Protein AF-A0A7J2X235-F1 (afdb_monomer_lite)

Sequence (112 aa):
MEYHIDREIRERRVSIWEIDEFDKWVNDATIKDIRDIVKKYNVFGLRIWEYKIINRDELPKYAHPFGVDLIFLEKNKDEVLKIIEMHKRGEIDDMTYLSKLYTISFYSCTWV

Radius of gyration: 14.37 Å; chains: 1; bounding box: 36×23×36 Å

pLDDT: mean 8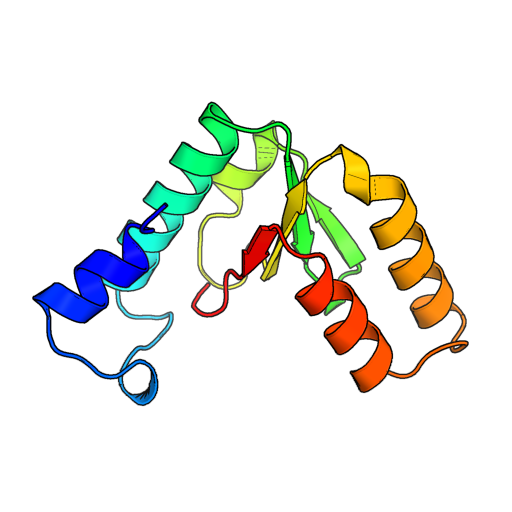8.63, std 9.94, range [52.66, 98.19]

Structure (mmCIF, N/CA/C/O backbone):
data_AF-A0A7J2X235-F1
#
_entry.id   AF-A0A7J2X235-F1
#
loop_
_atom_site.group_PDB
_atom_site.id
_atom_site.type_symbol
_atom_site.label_atom_id
_atom_site.label_alt_id
_atom_site.label_comp_id
_atom_site.label_asym_id
_atom_site.label_entity_id
_atom_site.label_seq_id
_atom_site.pdbx_PDB_ins_code
_atom_site.Cartn_x
_atom_site.Cartn_y
_atom_site.Cartn_z
_atom_site.occupancy
_atom_site.B_iso_or_equiv
_atom_site.auth_seq_id
_atom_site.auth_comp_id
_atom_site.auth_asym_id
_atom_site.auth_atom_id
_atom_site.pdbx_PDB_model_num
ATOM 1 N N . MET A 1 1 ? 3.546 -12.658 -10.633 1.00 58.47 1 MET A N 1
ATOM 2 C CA . MET A 1 1 ? 3.759 -11.467 -11.481 1.00 58.47 1 MET A CA 1
ATOM 3 C C . MET A 1 1 ? 5.080 -10.893 -11.020 1.00 58.47 1 MET A C 1
ATOM 5 O O . MET A 1 1 ? 5.244 -10.790 -9.817 1.00 58.47 1 MET A O 1
ATOM 9 N N . GLU A 1 2 ? 6.032 -10.678 -11.921 1.00 76.75 2 GLU A N 1
ATOM 10 C CA . GLU A 1 2 ? 7.303 -10.031 -11.568 1.00 76.75 2 GLU A CA 1
ATOM 11 C C . GLU A 1 2 ? 7.103 -8.520 -11.680 1.00 76.75 2 GLU A C 1
ATOM 13 O O . GLU A 1 2 ? 6.595 -8.062 -12.710 1.00 76.75 2 GLU A O 1
ATOM 18 N N . TYR A 1 3 ? 7.435 -7.777 -10.624 1.00 83.56 3 TYR A N 1
ATOM 19 C CA . TYR A 1 3 ? 7.370 -6.321 -10.636 1.00 83.56 3 TYR A CA 1
ATOM 20 C C . TYR A 1 3 ? 8.588 -5.740 -11.368 1.00 83.56 3 TYR A C 1
ATOM 22 O O . TYR A 1 3 ? 9.636 -6.377 -11.508 1.00 83.56 3 TYR A O 1
ATOM 30 N N . HIS A 1 4 ? 8.456 -4.524 -11.889 1.00 83.56 4 HIS A N 1
ATOM 31 C CA . HIS A 1 4 ? 9.536 -3.805 -12.551 1.00 83.56 4 HIS A CA 1
ATOM 32 C C . HIS A 1 4 ? 10.736 -3.636 -11.622 1.00 83.56 4 HIS A C 1
ATOM 34 O O . HIS A 1 4 ? 11.864 -3.788 -12.092 1.00 83.56 4 HIS A O 1
ATOM 40 N N . ILE A 1 5 ? 10.503 -3.376 -10.330 1.00 81.75 5 ILE A N 1
ATOM 41 C CA . ILE A 1 5 ? 11.585 -3.270 -9.349 1.00 81.75 5 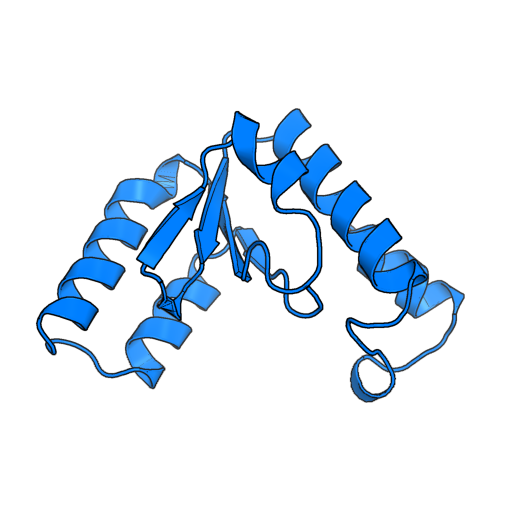ILE A CA 1
ATOM 42 C C . ILE A 1 5 ? 12.365 -4.586 -9.208 1.00 81.75 5 ILE A C 1
ATOM 44 O O . ILE A 1 5 ? 13.590 -4.569 -9.304 1.00 81.75 5 ILE A O 1
ATOM 48 N N . ASP A 1 6 ? 11.683 -5.734 -9.123 1.00 83.38 6 ASP A N 1
ATOM 49 C CA . ASP A 1 6 ? 12.326 -7.056 -9.036 1.00 83.38 6 ASP A CA 1
ATOM 50 C C . ASP A 1 6 ? 13.223 -7.322 -10.255 1.00 83.38 6 ASP A C 1
ATOM 52 O O . ASP A 1 6 ? 14.343 -7.835 -10.144 1.00 83.38 6 ASP A O 1
ATOM 56 N N . ARG A 1 7 ? 12.740 -6.928 -11.440 1.00 84.31 7 ARG A N 1
ATOM 57 C CA . ARG A 1 7 ? 13.486 -7.074 -12.689 1.00 84.31 7 ARG A CA 1
ATOM 58 C C . ARG A 1 7 ? 14.735 -6.195 -12.713 1.00 84.31 7 ARG A C 1
ATOM 60 O O . ARG A 1 7 ? 15.796 -6.692 -13.082 1.00 84.31 7 ARG A O 1
ATOM 67 N N . GLU A 1 8 ? 14.625 -4.926 -12.327 1.00 85.81 8 GLU A N 1
ATOM 68 C CA . GLU A 1 8 ? 15.765 -3.998 -12.308 1.00 85.81 8 GLU A CA 1
ATOM 69 C C . GLU A 1 8 ? 16.836 -4.442 -11.304 1.00 85.81 8 GLU A C 1
ATOM 71 O O . GLU A 1 8 ? 18.018 -4.433 -11.642 1.00 85.81 8 GLU A O 1
ATOM 76 N N . ILE A 1 9 ? 16.440 -4.912 -10.115 1.00 85.06 9 ILE A N 1
ATOM 77 C CA . ILE A 1 9 ? 17.357 -5.465 -9.104 1.00 85.06 9 ILE A CA 1
ATOM 78 C C . ILE A 1 9 ? 18.162 -6.625 -9.691 1.00 85.06 9 ILE A C 1
ATOM 80 O O . ILE A 1 9 ? 19.395 -6.652 -9.618 1.00 85.06 9 ILE A O 1
ATOM 84 N N . ARG A 1 10 ? 17.469 -7.567 -10.340 1.00 86.25 10 ARG A N 1
ATOM 85 C CA . ARG A 1 10 ? 18.100 -8.729 -10.974 1.00 86.25 10 ARG A CA 1
ATOM 86 C C . ARG A 1 10 ? 19.045 -8.331 -12.107 1.00 86.25 10 ARG A C 1
ATOM 88 O O . ARG A 1 10 ? 20.144 -8.874 -12.198 1.00 86.25 10 ARG A O 1
ATOM 95 N N . GLU A 1 11 ? 18.624 -7.422 -12.984 1.00 87.94 11 GLU A N 1
ATOM 96 C CA . GLU A 1 11 ? 19.418 -6.988 -14.141 1.00 87.94 11 GLU A CA 1
ATOM 97 C C . GLU A 1 11 ? 20.665 -6.203 -13.719 1.00 87.94 11 GLU A C 1
ATOM 99 O O . GLU A 1 11 ? 21.736 -6.389 -14.300 1.00 87.94 11 GLU A O 1
ATOM 104 N N . ARG A 1 12 ? 20.550 -5.388 -12.666 1.00 87.12 12 ARG A N 1
ATOM 105 C CA . ARG A 1 12 ? 21.652 -4.592 -12.107 1.00 87.12 12 ARG A CA 1
ATOM 106 C C . ARG A 1 12 ? 22.567 -5.387 -11.182 1.00 87.12 12 ARG A C 1
ATOM 108 O O . ARG A 1 12 ? 23.672 -4.931 -10.909 1.00 87.12 12 ARG A O 1
ATOM 115 N N . ARG A 1 13 ? 22.138 -6.578 -10.743 1.00 86.31 13 ARG A N 1
ATOM 116 C CA . ARG A 1 13 ? 22.862 -7.456 -9.805 1.00 86.31 13 ARG A CA 1
ATOM 117 C C . ARG A 1 13 ? 23.215 -6.757 -8.489 1.00 86.31 13 ARG A C 1
ATOM 119 O O . ARG A 1 13 ? 24.278 -7.01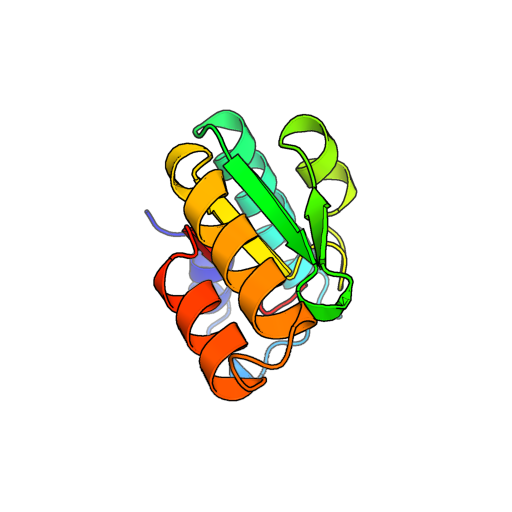0 -7.929 1.00 86.31 13 ARG A O 1
ATOM 126 N N . VAL A 1 14 ? 22.321 -5.893 -8.022 1.00 83.75 14 VAL A N 1
ATOM 127 C CA . VAL A 1 14 ? 22.435 -5.221 -6.723 1.00 83.75 14 VAL A CA 1
ATOM 128 C C . VAL A 1 14 ? 21.637 -5.989 -5.680 1.00 83.75 14 VAL A C 1
ATOM 130 O O . VAL A 1 14 ? 20.604 -6.588 -5.985 1.00 83.75 14 VAL A O 1
ATOM 133 N N . SER A 1 15 ? 22.122 -6.009 -4.448 1.00 78.19 15 SER A N 1
ATOM 134 C CA . SER A 1 15 ? 21.370 -6.519 -3.309 1.00 78.19 15 SER A CA 1
ATOM 135 C C . SER A 1 15 ? 20.322 -5.503 -2.876 1.00 78.19 15 SER A C 1
ATOM 137 O O . SER A 1 15 ? 20.578 -4.309 -2.943 1.00 78.19 15 SER A O 1
ATOM 139 N N . ILE A 1 16 ? 19.186 -5.954 -2.332 1.00 70.12 16 ILE A N 1
ATOM 140 C CA . ILE A 1 16 ? 18.186 -5.056 -1.725 1.00 70.12 16 ILE A CA 1
ATOM 141 C C . ILE A 1 16 ? 18.786 -4.139 -0.651 1.00 70.12 16 ILE A C 1
ATOM 143 O O . ILE A 1 16 ? 18.326 -3.028 -0.456 1.00 70.12 16 ILE A O 1
ATOM 147 N N . TRP A 1 17 ? 19.850 -4.582 0.017 1.00 72.88 17 TRP A N 1
ATOM 148 C CA . TRP A 1 17 ? 20.538 -3.812 1.056 1.00 72.88 17 TRP A CA 1
ATOM 149 C C . TRP A 1 17 ? 21.436 -2.695 0.505 1.00 72.88 17 TRP A C 1
ATOM 151 O O . TRP A 1 17 ? 21.966 -1.905 1.277 1.00 72.88 17 TRP A O 1
ATOM 161 N N . GLU A 1 18 ? 21.643 -2.663 -0.810 1.00 73.44 18 GLU A N 1
ATOM 162 C CA . GLU A 1 18 ? 22.474 -1.684 -1.521 1.00 73.44 18 GLU A CA 1
ATOM 163 C C . GLU A 1 18 ? 21.623 -0.668 -2.298 1.00 73.44 18 GLU A C 1
ATOM 165 O O . GLU A 1 18 ? 22.166 0.142 -3.045 1.00 73.44 18 GLU A O 1
ATOM 170 N N . ILE A 1 19 ? 20.298 -0.747 -2.156 1.00 76.38 19 ILE A N 1
ATOM 171 C CA . ILE A 1 19 ? 19.327 0.082 -2.863 1.00 76.38 19 ILE A CA 1
ATOM 172 C C . ILE A 1 19 ? 18.869 1.202 -1.941 1.00 76.38 19 ILE A C 1
ATOM 174 O O . ILE A 1 19 ? 18.548 0.958 -0.778 1.00 76.38 19 ILE A O 1
ATOM 178 N N . ASP A 1 20 ? 18.792 2.407 -2.491 1.00 72.38 20 ASP A N 1
ATOM 179 C CA . ASP A 1 20 ? 18.269 3.580 -1.803 1.00 72.38 20 ASP A CA 1
ATOM 180 C C . ASP A 1 20 ? 16.986 4.084 -2.493 1.00 72.38 20 ASP A C 1
ATOM 182 O O . ASP A 1 20 ? 16.869 4.057 -3.718 1.00 72.38 20 ASP A O 1
ATOM 186 N N . GLU A 1 21 ? 16.021 4.588 -1.727 1.00 65.81 21 GLU A N 1
ATOM 187 C CA . GLU A 1 21 ? 14.843 5.300 -2.243 1.00 65.81 21 GLU A CA 1
ATOM 188 C C . GLU A 1 21 ? 15.229 6.581 -3.011 1.00 65.81 21 GLU A C 1
ATOM 190 O O . GLU A 1 21 ? 14.462 7.085 -3.833 1.00 65.81 21 GLU A O 1
ATOM 195 N N . PHE A 1 22 ? 16.449 7.098 -2.818 1.00 72.06 22 PHE A N 1
ATOM 196 C CA . PHE A 1 22 ? 16.997 8.200 -3.615 1.00 72.06 22 PHE A CA 1
ATOM 197 C C . PHE A 1 22 ? 17.551 7.762 -4.978 1.00 72.06 22 PHE A C 1
ATOM 199 O O . PHE A 1 22 ? 17.801 8.611 -5.846 1.00 72.06 22 PHE A O 1
ATOM 206 N N . ASP A 1 23 ? 17.695 6.459 -5.230 1.00 77.12 23 ASP A N 1
ATOM 207 C CA . ASP A 1 23 ? 18.098 5.970 -6.539 1.00 77.12 23 ASP A CA 1
ATOM 208 C C . ASP A 1 23 ? 16.981 6.190 -7.561 1.00 77.12 23 ASP A C 1
ATOM 210 O O . ASP A 1 23 ? 15.892 5.614 -7.517 1.00 77.12 23 ASP A O 1
ATOM 214 N N . LYS A 1 24 ? 17.275 7.000 -8.579 1.00 80.88 24 LYS A N 1
ATOM 215 C CA . LYS A 1 24 ? 16.297 7.349 -9.619 1.00 80.88 24 LYS A CA 1
ATOM 216 C C . LYS A 1 24 ? 15.644 6.124 -10.274 1.00 80.88 24 LYS A C 1
ATOM 218 O O . LYS A 1 24 ? 14.457 6.154 -10.587 1.00 80.88 24 LYS A O 1
ATOM 223 N N . TRP A 1 25 ? 16.404 5.052 -10.492 1.00 83.38 25 TRP A N 1
ATOM 224 C CA . TRP A 1 25 ? 15.898 3.854 -11.164 1.00 83.38 25 TRP A CA 1
ATOM 225 C C . TRP A 1 25 ? 14.896 3.065 -10.308 1.00 83.38 25 TRP A C 1
ATOM 227 O O . TRP A 1 25 ? 13.977 2.466 -10.863 1.00 83.38 25 TRP A O 1
ATOM 237 N N . VAL A 1 26 ? 15.035 3.114 -8.982 1.00 79.38 26 VAL A N 1
ATOM 238 C CA . VAL A 1 26 ? 14.134 2.480 -8.007 1.00 79.38 26 VAL A CA 1
ATOM 239 C C . VAL A 1 26 ? 12.781 3.170 -8.025 1.00 79.38 26 VAL A C 1
ATOM 241 O O . VAL A 1 26 ? 11.741 2.523 -8.164 1.00 79.38 26 VAL A O 1
ATOM 244 N N . ASN A 1 27 ? 12.811 4.501 -8.002 1.00 77.81 27 ASN A N 1
ATOM 245 C CA . ASN A 1 27 ? 11.628 5.335 -8.155 1.00 77.81 27 ASN A CA 1
ATOM 246 C C . ASN A 1 27 ? 10.940 5.098 -9.499 1.00 77.81 27 ASN A C 1
ATOM 248 O O . ASN A 1 27 ? 9.739 4.837 -9.546 1.00 77.81 27 ASN A O 1
ATOM 252 N N . ASP A 1 28 ? 11.693 5.125 -10.602 1.00 84.19 28 ASP A N 1
ATOM 253 C CA . ASP A 1 28 ? 11.143 4.915 -11.944 1.00 84.19 28 ASP A CA 1
ATOM 254 C C . ASP A 1 28 ? 10.495 3.527 -12.093 1.00 84.19 28 ASP A C 1
ATOM 256 O O . ASP A 1 28 ? 9.455 3.394 -12.749 1.00 84.19 28 ASP A O 1
ATOM 260 N N . ALA A 1 29 ? 11.096 2.490 -11.505 1.00 85.06 29 ALA A N 1
ATOM 261 C CA . ALA A 1 29 ? 10.555 1.136 -11.500 1.00 85.06 29 ALA A CA 1
ATOM 262 C C . ALA A 1 29 ? 9.277 1.049 -10.659 1.00 85.06 29 ALA A C 1
ATOM 264 O O . ALA A 1 29 ? 8.241 0.615 -11.162 1.00 85.06 29 ALA A O 1
ATOM 265 N N . THR A 1 30 ? 9.310 1.576 -9.436 1.00 81.88 30 THR A N 1
ATOM 266 C CA . THR A 1 30 ? 8.161 1.542 -8.528 1.00 81.88 30 THR A CA 1
ATOM 267 C C . THR A 1 30 ? 6.982 2.359 -9.064 1.00 81.88 30 THR A C 1
ATOM 269 O O . THR A 1 30 ? 5.834 1.929 -8.985 1.00 81.88 30 THR A O 1
ATOM 272 N N . ILE A 1 31 ? 7.235 3.494 -9.725 1.00 85.06 31 ILE A N 1
ATOM 273 C CA . ILE A 1 31 ? 6.200 4.268 -10.429 1.00 85.06 31 ILE A CA 1
ATOM 274 C C . ILE A 1 31 ? 5.529 3.433 -11.522 1.00 85.06 31 ILE A C 1
ATOM 276 O O . ILE A 1 31 ? 4.306 3.503 -11.693 1.00 85.06 31 ILE A O 1
ATOM 280 N N . LYS A 1 32 ? 6.310 2.668 -12.295 1.00 88.81 32 LYS A N 1
ATOM 281 C CA . LYS A 1 32 ? 5.757 1.777 -13.324 1.00 88.81 32 LYS A CA 1
ATOM 282 C C . LYS A 1 32 ? 4.902 0.693 -12.682 1.00 88.81 32 LYS A C 1
ATOM 284 O O . LYS A 1 32 ? 3.786 0.490 -13.152 1.00 88.81 32 LYS A O 1
ATOM 289 N N . ASP A 1 33 ? 5.370 0.092 -11.591 1.00 89.75 33 ASP A N 1
ATOM 290 C CA . ASP A 1 33 ? 4.614 -0.911 -10.838 1.00 89.75 33 ASP A CA 1
ATOM 291 C C . ASP A 1 33 ? 3.276 -0.364 -10.346 1.00 89.75 33 ASP A C 1
ATOM 293 O O . ASP A 1 33 ? 2.230 -0.924 -10.673 1.00 89.75 33 ASP A O 1
ATOM 297 N N . ILE A 1 34 ? 3.266 0.792 -9.678 1.00 89.38 34 ILE A N 1
ATOM 298 C CA . ILE A 1 34 ? 2.032 1.432 -9.199 1.00 89.38 34 ILE A CA 1
ATOM 299 C C . ILE A 1 34 ? 1.071 1.707 -10.362 1.00 89.38 34 ILE A C 1
ATOM 301 O O . ILE A 1 34 ? -0.120 1.402 -10.274 1.00 89.38 34 ILE A O 1
ATOM 305 N N . ARG A 1 35 ? 1.563 2.249 -11.483 1.00 89.75 35 ARG A N 1
ATOM 306 C CA . ARG A 1 35 ? 0.728 2.525 -12.666 1.00 89.75 35 ARG A CA 1
ATOM 307 C C . ARG A 1 35 ? 0.132 1.253 -13.258 1.00 89.75 35 ARG A C 1
ATOM 309 O O . ARG A 1 35 ? -1.032 1.256 -13.663 1.00 89.75 35 ARG A O 1
ATOM 316 N N . ASP A 1 36 ? 0.910 0.184 -13.329 1.00 91.62 36 ASP A N 1
ATOM 317 C CA . ASP A 1 36 ? 0.461 -1.100 -13.855 1.00 91.62 36 ASP A CA 1
ATOM 318 C C . ASP A 1 36 ? -0.557 -1.768 -12.931 1.00 91.62 36 ASP A C 1
ATOM 320 O O . ASP A 1 36 ? -1.568 -2.294 -13.409 1.00 91.62 36 ASP A O 1
ATOM 324 N N . ILE A 1 37 ? -0.337 -1.683 -11.619 1.00 92.69 37 ILE A N 1
ATOM 325 C CA . ILE A 1 37 ? -1.269 -2.156 -10.598 1.00 92.69 37 ILE A CA 1
ATOM 326 C C . ILE A 1 37 ? -2.597 -1.403 -10.717 1.00 92.69 37 ILE A C 1
ATOM 328 O O . ILE A 1 37 ? -3.646 -2.031 -10.860 1.00 92.69 37 ILE A O 1
ATOM 332 N N . VAL A 1 38 ? -2.562 -0.068 -10.751 1.00 92.25 38 VAL A N 1
ATOM 333 C CA . VAL A 1 38 ? -3.758 0.781 -10.861 1.00 92.25 38 VAL A CA 1
ATOM 334 C C . VAL A 1 38 ? -4.538 0.506 -12.144 1.00 92.25 38 VAL A C 1
ATOM 336 O O . VAL A 1 38 ? -5.762 0.581 -12.131 1.00 92.25 38 VAL A O 1
ATOM 339 N N . LYS A 1 39 ? -3.885 0.156 -13.257 1.00 92.56 39 LYS A N 1
ATOM 340 C CA . LYS A 1 39 ? -4.585 -0.203 -14.504 1.00 92.56 39 LYS A CA 1
ATOM 341 C C . LYS A 1 39 ? -5.296 -1.552 -14.416 1.00 92.56 39 LYS A C 1
ATOM 343 O O . LYS A 1 39 ? -6.386 -1.692 -14.964 1.00 92.56 39 LYS A O 1
ATOM 348 N N . LYS A 1 40 ? -4.675 -2.536 -13.764 1.00 93.94 40 LYS A N 1
ATOM 349 C CA . LYS A 1 40 ? -5.117 -3.940 -13.777 1.00 93.94 40 LYS A CA 1
ATOM 350 C C . LYS A 1 40 ? -6.065 -4.289 -12.632 1.00 93.94 40 LYS A C 1
ATOM 352 O O . LYS A 1 40 ? -6.886 -5.189 -12.786 1.00 93.94 40 LYS A O 1
ATOM 357 N N . TYR A 1 41 ? -5.965 -3.592 -11.506 1.00 95.06 41 TYR A N 1
ATOM 358 C CA . TYR A 1 41 ? -6.650 -3.962 -10.273 1.00 95.06 41 TYR A CA 1
ATOM 359 C C . TYR A 1 41 ? -7.446 -2.798 -9.691 1.00 95.06 41 TYR A C 1
ATOM 361 O O . TYR A 1 41 ? -7.124 -1.625 -9.884 1.00 95.06 41 TYR A O 1
ATOM 369 N N . ASN A 1 42 ? -8.497 -3.144 -8.949 1.00 95.88 42 ASN A N 1
ATOM 370 C CA . ASN A 1 42 ? -9.195 -2.197 -8.094 1.00 95.88 42 ASN A CA 1
ATOM 371 C C . ASN A 1 42 ? -8.494 -2.160 -6.731 1.00 95.88 42 ASN A C 1
ATOM 373 O O . ASN A 1 42 ? -8.569 -3.133 -5.975 1.00 95.88 42 ASN A O 1
ATOM 377 N N . VAL A 1 43 ? -7.763 -1.080 -6.468 1.00 97.25 43 VAL A N 1
ATOM 378 C CA . VAL A 1 43 ? -6.820 -0.955 -5.349 1.00 97.25 43 VAL A CA 1
ATOM 379 C C . VAL A 1 43 ? -6.904 0.414 -4.685 1.00 97.25 43 VAL A C 1
ATOM 381 O O . VAL A 1 43 ? -7.334 1.384 -5.308 1.00 97.25 43 VAL A O 1
ATOM 384 N N . PHE A 1 44 ? -6.383 0.503 -3.467 1.00 97.06 44 PHE A N 1
ATOM 385 C CA . PHE A 1 44 ? -6.129 1.755 -2.760 1.00 97.06 44 PHE A CA 1
ATOM 386 C C . PHE A 1 44 ? -4.764 1.703 -2.065 1.00 97.06 44 PHE A C 1
ATOM 388 O O . PHE A 1 44 ? -4.220 0.626 -1.822 1.00 97.06 44 PHE A O 1
ATOM 395 N N . GLY A 1 45 ? -4.202 2.871 -1.768 1.00 95.75 45 GLY A N 1
ATOM 396 C CA . GLY A 1 45 ? -2.959 3.025 -1.018 1.00 95.75 45 GLY A CA 1
ATOM 397 C C . GLY A 1 45 ? -3.188 3.412 0.436 1.00 95.75 45 GLY A C 1
ATOM 398 O O . GLY A 1 45 ? -4.240 3.945 0.792 1.00 95.75 45 GLY A O 1
ATOM 399 N N . LEU A 1 46 ? -2.168 3.200 1.257 1.00 96.12 46 LEU A N 1
ATOM 400 C CA . LEU A 1 46 ? -2.100 3.649 2.640 1.00 96.12 46 LEU A CA 1
ATOM 401 C C . LEU A 1 46 ? -0.751 4.317 2.901 1.00 96.12 46 LEU A C 1
ATOM 403 O O . LEU A 1 46 ? 0.292 3.746 2.581 1.00 96.12 46 LEU A O 1
ATOM 407 N N . ARG A 1 47 ? -0.788 5.485 3.547 1.00 94.12 47 ARG A N 1
ATOM 408 C CA . ARG A 1 47 ? 0.346 5.993 4.330 1.00 94.12 47 ARG A CA 1
ATOM 409 C C . ARG A 1 47 ? 0.137 5.582 5.781 1.00 94.12 47 ARG A C 1
ATOM 411 O O . ARG A 1 47 ? -0.788 6.079 6.428 1.00 94.12 47 ARG A O 1
ATOM 418 N N . ILE A 1 48 ? 0.941 4.636 6.251 1.00 92.50 48 ILE A N 1
ATOM 419 C CA . ILE A 1 48 ? 0.764 3.872 7.491 1.00 92.50 48 ILE A CA 1
ATOM 420 C C . ILE A 1 48 ? 0.672 4.805 8.695 1.00 92.50 48 ILE A C 1
ATOM 422 O O . ILE A 1 48 ? -0.282 4.707 9.466 1.00 92.50 48 ILE A O 1
ATOM 426 N N . TRP A 1 49 ? 1.635 5.718 8.832 1.00 91.69 49 TRP A N 1
ATOM 427 C CA . TRP A 1 49 ? 1.770 6.577 10.014 1.00 91.69 49 TRP A CA 1
ATOM 428 C C . TRP A 1 49 ? 0.841 7.792 10.003 1.00 91.69 49 TRP A C 1
ATOM 430 O O . TRP A 1 49 ? 0.544 8.359 11.050 1.00 91.69 49 TRP A O 1
ATOM 440 N N . GLU A 1 50 ? 0.336 8.174 8.830 1.00 94.25 50 GLU A N 1
ATOM 441 C CA . GLU A 1 50 ? -0.677 9.228 8.696 1.00 94.25 50 GLU A CA 1
ATOM 442 C C . GLU A 1 50 ? -2.108 8.676 8.720 1.00 94.25 50 GLU A C 1
ATOM 444 O O . GLU A 1 50 ? -3.070 9.445 8.692 1.00 94.25 50 GLU A O 1
ATOM 449 N N . TYR A 1 51 ? -2.267 7.347 8.720 1.00 95.38 51 TYR A N 1
ATOM 450 C CA . TYR A 1 51 ? -3.544 6.657 8.511 1.00 95.38 51 TYR A CA 1
ATOM 451 C C . TYR A 1 51 ? -4.298 7.156 7.271 1.00 95.38 51 TYR A C 1
ATOM 453 O O . TYR A 1 51 ? -5.534 7.192 7.244 1.00 95.38 51 TYR A O 1
ATOM 461 N N . LYS A 1 52 ? -3.559 7.601 6.251 1.00 95.44 52 LYS A N 1
ATOM 462 C CA . LYS A 1 52 ? -4.131 8.262 5.083 1.00 95.44 52 LYS A CA 1
ATOM 463 C C . LYS A 1 52 ? -4.408 7.237 3.998 1.00 95.44 52 LYS A C 1
ATOM 465 O O . LYS A 1 52 ? -3.480 6.650 3.446 1.00 95.44 52 LYS A O 1
ATOM 470 N N . ILE A 1 53 ? -5.685 7.074 3.667 1.00 96.50 53 ILE A N 1
ATOM 471 C CA . ILE A 1 53 ? -6.121 6.281 2.519 1.00 96.50 53 ILE A CA 1
ATOM 472 C C . ILE A 1 53 ? -5.955 7.113 1.249 1.00 96.50 53 ILE A C 1
ATOM 474 O O . ILE A 1 53 ? -6.403 8.257 1.178 1.00 96.50 53 ILE A O 1
ATOM 478 N N . ILE A 1 54 ? -5.311 6.524 0.248 1.00 95.75 54 ILE A N 1
ATOM 479 C CA . ILE A 1 54 ? -5.097 7.115 -1.070 1.00 95.75 54 ILE A CA 1
ATOM 480 C C . ILE A 1 54 ? -5.955 6.342 -2.061 1.00 95.75 54 ILE A C 1
ATOM 482 O O . ILE A 1 54 ? -5.785 5.136 -2.233 1.00 95.75 54 ILE A O 1
ATOM 486 N N . ASN A 1 55 ? -6.881 7.023 -2.727 1.00 94.50 55 ASN A N 1
ATOM 487 C CA . ASN A 1 55 ? -7.752 6.359 -3.688 1.00 94.50 55 ASN A CA 1
ATOM 488 C C . ASN A 1 55 ? -6.982 5.942 -4.946 1.00 94.50 55 ASN A C 1
ATOM 490 O O . ASN A 1 55 ? -5.945 6.516 -5.289 1.00 94.50 55 ASN A O 1
ATOM 494 N N . ARG A 1 56 ? -7.542 4.978 -5.683 1.00 93.31 56 ARG A N 1
ATOM 495 C CA . ARG A 1 56 ? -6.992 4.462 -6.944 1.00 93.31 56 ARG A CA 1
ATOM 496 C C . ARG A 1 56 ? -6.523 5.553 -7.910 1.00 93.31 56 ARG A C 1
ATOM 498 O O . ARG A 1 56 ? -5.427 5.462 -8.454 1.00 93.31 56 ARG A O 1
ATOM 505 N N . ASP A 1 57 ? -7.346 6.577 -8.105 1.00 90.62 57 ASP A N 1
ATOM 506 C CA . ASP A 1 57 ? -7.091 7.651 -9.075 1.00 90.62 57 ASP A CA 1
ATOM 507 C C . ASP A 1 57 ? -6.004 8.628 -8.608 1.00 90.62 57 ASP A C 1
ATOM 509 O O . ASP A 1 57 ? -5.420 9.370 -9.401 1.00 90.62 57 ASP A O 1
ATOM 513 N N . GLU A 1 58 ? -5.715 8.628 -7.309 1.00 91.44 58 GLU A N 1
ATOM 514 C CA . GLU A 1 58 ? -4.702 9.473 -6.698 1.00 91.44 58 GLU A CA 1
ATOM 515 C C . GLU A 1 58 ? -3.356 8.761 -6.583 1.00 91.44 58 GLU A C 1
ATOM 517 O O . GLU A 1 58 ? -2.332 9.434 -6.641 1.00 91.44 58 GLU A O 1
ATOM 522 N N . LEU A 1 59 ? -3.333 7.425 -6.502 1.00 90.06 59 LEU A N 1
ATOM 523 C CA . LEU A 1 59 ? -2.114 6.613 -6.382 1.00 90.06 59 LEU A CA 1
ATOM 524 C C . LEU A 1 59 ? -0.981 7.026 -7.342 1.00 90.06 59 LEU A C 1
ATOM 526 O O . LEU A 1 59 ? 0.145 7.182 -6.873 1.00 90.06 59 LEU A O 1
ATOM 530 N N . PRO A 1 60 ? -1.218 7.293 -8.645 1.00 85.69 60 PRO A N 1
ATOM 531 C CA . PRO A 1 60 ? -0.149 7.731 -9.544 1.00 85.69 60 PRO A CA 1
ATOM 532 C C . PRO A 1 60 ? 0.508 9.064 -9.155 1.00 85.69 60 PRO A C 1
ATOM 534 O O . PRO A 1 60 ? 1.633 9.319 -9.577 1.00 85.69 60 PRO A O 1
ATOM 537 N N . LYS A 1 61 ? -0.183 9.918 -8.387 1.00 85.31 61 LYS A N 1
ATOM 538 C CA . LYS A 1 61 ? 0.351 11.188 -7.865 1.00 85.31 61 LYS A CA 1
ATOM 539 C C . LYS A 1 61 ? 1.232 10.982 -6.635 1.00 85.31 61 LYS A C 1
ATOM 541 O O . LYS A 1 61 ? 2.093 11.811 -6.392 1.00 85.31 61 LYS A O 1
ATOM 546 N N . TYR A 1 62 ? 1.014 9.894 -5.899 1.00 81.38 62 TYR A N 1
ATOM 547 C CA . TYR A 1 62 ? 1.790 9.490 -4.723 1.00 81.38 62 TYR A CA 1
ATOM 548 C C . TYR A 1 62 ? 2.906 8.496 -5.071 1.00 81.38 62 TYR A C 1
ATOM 550 O O . TYR A 1 62 ? 3.554 7.947 -4.190 1.00 81.38 62 TYR A O 1
ATOM 558 N N . ALA A 1 63 ? 3.146 8.259 -6.362 1.00 75.44 63 ALA A N 1
ATOM 559 C CA . ALA A 1 63 ? 4.255 7.453 -6.845 1.00 75.44 63 ALA A CA 1
ATOM 560 C C . ALA A 1 63 ? 5.550 8.296 -6.855 1.00 75.44 63 ALA A C 1
ATOM 562 O O . ALA A 1 63 ? 6.064 8.675 -7.903 1.00 75.44 63 ALA A O 1
ATOM 563 N N . HIS A 1 64 ? 6.015 8.678 -5.672 1.00 75.81 64 HIS A N 1
ATOM 564 C CA . HIS A 1 64 ? 7.261 9.400 -5.398 1.00 75.81 64 HIS A CA 1
ATOM 565 C C . HIS A 1 64 ? 7.711 9.027 -3.988 1.00 75.81 64 HIS A C 1
ATOM 567 O O . HIS A 1 64 ? 6.826 8.661 -3.211 1.00 75.81 64 HIS A O 1
ATOM 573 N N . PRO A 1 65 ? 8.991 9.208 -3.615 1.00 69.62 65 PRO A N 1
ATOM 574 C CA . PRO A 1 65 ? 9.465 8.819 -2.297 1.00 69.62 65 PRO A CA 1
ATOM 575 C C . PRO A 1 65 ? 8.560 9.279 -1.143 1.00 69.62 65 PRO A C 1
ATOM 577 O O . PRO A 1 65 ? 8.100 10.428 -1.133 1.00 69.62 65 PRO A O 1
ATOM 580 N N . PHE A 1 66 ? 8.256 8.377 -0.219 1.00 71.75 66 PHE A N 1
ATOM 581 C CA . PHE A 1 66 ? 7.373 8.466 0.939 1.00 71.75 66 PHE A CA 1
ATOM 582 C C . PHE A 1 66 ? 5.908 8.799 0.641 1.00 71.75 66 PHE A C 1
ATOM 584 O O . PHE A 1 66 ? 5.144 9.203 1.533 1.00 71.75 66 PHE A O 1
ATOM 591 N N . GLY A 1 67 ? 5.494 8.682 -0.623 1.00 84.19 67 GLY A N 1
ATOM 592 C CA . GLY A 1 67 ? 4.150 9.029 -1.069 1.00 84.19 67 GLY A CA 1
ATOM 593 C C . GLY A 1 67 ? 3.095 7.990 -0.689 1.00 84.19 67 GLY A C 1
ATOM 594 O O . GLY A 1 67 ? 1.964 8.357 -0.363 1.00 84.19 67 GLY A O 1
ATOM 595 N N . VAL A 1 68 ? 3.444 6.705 -0.686 1.00 90.75 68 VAL A N 1
ATOM 596 C CA . VAL A 1 68 ? 2.560 5.595 -0.306 1.00 90.75 68 VAL A CA 1
ATOM 597 C C . VAL A 1 68 ? 3.405 4.444 0.224 1.00 90.75 68 VAL A C 1
ATOM 599 O O . VAL A 1 68 ? 4.363 4.067 -0.432 1.00 90.75 68 VAL A O 1
ATOM 602 N N . ASP A 1 69 ? 3.025 3.864 1.364 1.00 91.62 69 ASP A N 1
ATOM 603 C CA . ASP A 1 69 ? 3.789 2.772 1.985 1.00 91.62 69 ASP A CA 1
ATOM 604 C C . ASP A 1 69 ? 3.297 1.402 1.498 1.00 91.62 69 ASP A C 1
ATOM 606 O O . ASP A 1 69 ? 4.079 0.508 1.183 1.00 91.62 69 ASP A O 1
ATOM 610 N N . LEU A 1 70 ? 1.974 1.223 1.424 1.00 94.44 70 LEU A N 1
ATOM 611 C CA . LEU A 1 70 ? 1.341 -0.050 1.079 1.00 94.44 70 LEU A CA 1
ATOM 612 C C . LEU A 1 70 ? 0.183 0.160 0.110 1.00 94.44 70 LEU A C 1
ATOM 614 O O . LEU A 1 70 ? -0.557 1.140 0.204 1.00 94.44 70 LEU A O 1
ATOM 618 N N . ILE A 1 71 ? -0.017 -0.805 -0.783 1.00 95.69 71 ILE A N 1
ATOM 619 C CA . ILE A 1 71 ? -1.182 -0.887 -1.665 1.00 95.69 71 ILE A CA 1
ATOM 620 C C . ILE A 1 71 ? -1.966 -2.152 -1.336 1.00 95.69 71 ILE A C 1
ATOM 622 O O . ILE A 1 71 ? -1.397 -3.228 -1.149 1.00 95.69 71 ILE A O 1
ATOM 626 N N . PHE A 1 72 ? -3.289 -2.028 -1.315 1.00 97.56 72 PHE A N 1
ATOM 627 C CA . PHE A 1 72 ? -4.235 -3.089 -0.991 1.00 97.56 72 PHE A CA 1
ATOM 628 C C . PHE A 1 72 ? -5.272 -3.242 -2.098 1.00 97.56 72 PHE A C 1
ATOM 630 O O . PHE A 1 72 ? -5.586 -2.294 -2.816 1.00 97.56 72 PHE A O 1
ATOM 637 N N . LEU A 1 73 ? -5.852 -4.435 -2.209 1.00 97.38 73 LEU A N 1
ATOM 638 C CA . LEU A 1 73 ? -7.038 -4.655 -3.036 1.00 97.38 73 LEU A CA 1
ATOM 639 C C . LEU A 1 73 ? -8.265 -4.036 -2.356 1.00 97.38 73 LEU A C 1
ATOM 641 O O . LEU A 1 73 ? -8.429 -4.171 -1.147 1.00 97.38 73 LEU A O 1
ATOM 645 N N . GLU A 1 74 ? -9.182 -3.446 -3.128 1.00 96.62 74 GLU A N 1
ATOM 646 C CA . GLU A 1 74 ? -10.381 -2.779 -2.581 1.00 96.62 74 GLU A CA 1
ATOM 647 C C . GLU A 1 74 ? -11.238 -3.717 -1.711 1.00 96.62 74 GLU A C 1
ATOM 649 O O . GLU A 1 74 ? -11.835 -3.291 -0.728 1.00 96.62 74 GLU A O 1
ATOM 654 N N . LYS A 1 75 ? -11.239 -5.025 -2.005 1.00 96.75 75 LYS A N 1
ATOM 655 C CA . LYS A 1 75 ? -11.944 -6.043 -1.202 1.00 96.75 75 LYS A CA 1
ATOM 656 C C . LYS A 1 75 ? -11.444 -6.150 0.249 1.00 96.75 75 LYS A C 1
ATOM 658 O O . LYS A 1 75 ? -12.154 -6.693 1.084 1.00 96.75 75 LYS A O 1
ATOM 663 N N . ASN A 1 76 ? -10.228 -5.682 0.536 1.00 97.31 76 ASN A N 1
ATOM 664 C CA . ASN A 1 76 ? -9.608 -5.706 1.863 1.00 97.31 76 ASN A CA 1
ATOM 665 C C . ASN A 1 76 ? -9.797 -4.382 2.626 1.00 97.31 76 ASN A C 1
ATOM 667 O O . ASN A 1 76 ? -9.275 -4.231 3.727 1.00 97.31 76 ASN A O 1
ATOM 671 N N . LYS A 1 77 ? -10.532 -3.412 2.069 1.00 96.88 77 LYS A N 1
ATOM 672 C CA . LYS A 1 77 ? -10.669 -2.069 2.647 1.00 96.88 77 LYS A CA 1
ATOM 673 C C . LYS A 1 77 ? -11.245 -2.069 4.057 1.00 96.88 77 LYS A C 1
ATOM 675 O O . LYS A 1 77 ? -10.671 -1.436 4.937 1.00 96.88 77 LYS A O 1
ATOM 680 N N . ASP A 1 78 ? -12.324 -2.811 4.284 1.00 97.81 78 ASP A N 1
ATOM 681 C CA . ASP A 1 78 ? -12.969 -2.878 5.601 1.00 97.81 78 ASP A CA 1
ATOM 682 C C . ASP A 1 78 ? -12.034 -3.473 6.662 1.00 97.81 78 ASP A C 1
ATOM 684 O O . ASP A 1 78 ? -11.994 -3.015 7.804 1.00 97.81 78 ASP A O 1
ATOM 688 N N . GLU A 1 79 ? -11.232 -4.465 6.273 1.00 97.88 79 GLU A N 1
ATOM 689 C CA . GLU A 1 79 ? -10.235 -5.082 7.144 1.00 97.88 79 GLU A CA 1
ATOM 690 C C . GLU A 1 79 ? -9.107 -4.101 7.490 1.00 97.88 79 GLU A C 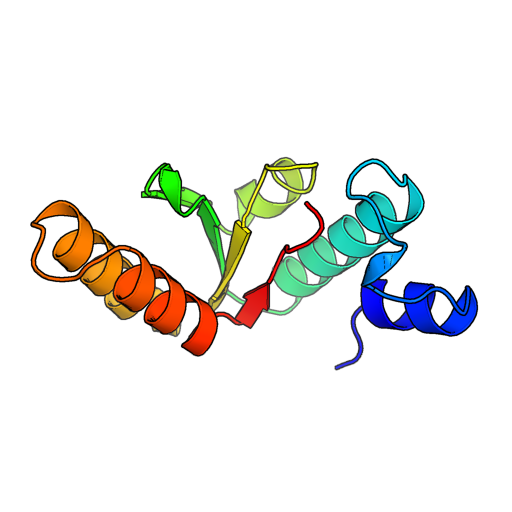1
ATOM 692 O O . GLU A 1 79 ? -8.772 -3.945 8.665 1.00 97.88 79 GLU A O 1
ATOM 697 N N . VAL A 1 80 ? -8.576 -3.380 6.497 1.00 97.56 80 VAL A N 1
ATOM 698 C CA . VAL A 1 80 ? -7.549 -2.346 6.709 1.00 97.56 80 VAL A CA 1
ATOM 699 C C . VAL A 1 80 ? -8.065 -1.234 7.622 1.00 97.56 80 VAL A C 1
ATOM 701 O O . VAL A 1 80 ? -7.382 -0.854 8.572 1.00 97.56 80 VAL A O 1
ATOM 704 N N . LEU A 1 81 ? -9.285 -0.739 7.392 1.00 97.94 81 LEU A N 1
ATOM 705 C CA . LEU A 1 81 ? -9.896 0.294 8.234 1.00 97.94 81 LEU A CA 1
ATOM 706 C C . LEU A 1 81 ? -10.083 -0.182 9.677 1.00 97.94 81 LEU A C 1
ATOM 708 O O . LEU A 1 81 ? -9.820 0.575 10.611 1.00 97.94 81 LEU A O 1
ATOM 712 N N . LYS A 1 82 ? -10.478 -1.445 9.872 1.00 98.12 82 LYS A N 1
ATOM 713 C CA . LYS A 1 82 ? -10.582 -2.044 11.205 1.00 98.12 82 LYS A CA 1
ATOM 714 C C . LYS A 1 82 ? -9.224 -2.101 11.905 1.00 98.12 82 LYS A C 1
ATOM 716 O O . LYS A 1 82 ? -9.146 -1.755 13.078 1.00 98.12 82 LYS A O 1
ATOM 721 N N . ILE A 1 83 ? -8.165 -2.502 11.201 1.00 98.19 83 ILE A N 1
ATOM 722 C CA . ILE A 1 83 ? -6.800 -2.550 11.749 1.00 98.19 83 ILE A CA 1
ATOM 723 C C . ILE A 1 83 ? -6.329 -1.151 12.174 1.00 98.19 83 ILE A C 1
ATOM 725 O O . ILE A 1 83 ? -5.820 -0.993 13.282 1.00 98.19 83 ILE A O 1
ATOM 729 N N . ILE A 1 84 ? -6.550 -0.138 11.329 1.00 97.75 84 ILE A N 1
ATOM 730 C CA . ILE A 1 84 ? -6.242 1.269 11.636 1.00 97.75 84 ILE A CA 1
ATOM 731 C C . ILE A 1 84 ? -6.978 1.727 12.898 1.00 97.75 84 ILE A C 1
ATOM 733 O O . ILE A 1 84 ? -6.385 2.353 13.771 1.00 97.75 84 ILE A O 1
ATOM 737 N N . GLU A 1 85 ? -8.268 1.417 13.008 1.00 98.06 85 GLU A N 1
ATOM 738 C CA . GLU A 1 85 ? -9.077 1.839 14.149 1.00 98.06 85 GLU A CA 1
ATOM 739 C C . GLU A 1 85 ? -8.643 1.159 15.455 1.00 98.06 85 GLU A C 1
ATOM 741 O O . GLU A 1 85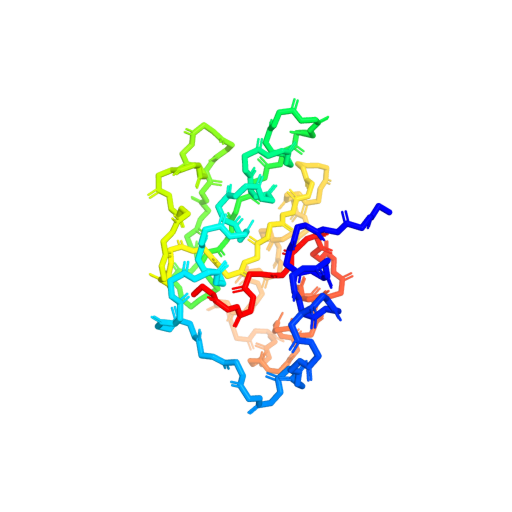 ? -8.542 1.822 16.486 1.00 98.06 85 GLU A O 1
ATOM 746 N N . MET A 1 86 ? -8.324 -0.140 15.413 1.00 98.00 86 MET A N 1
ATOM 747 C CA . MET A 1 86 ? -7.773 -0.864 16.565 1.00 98.00 86 MET A CA 1
ATOM 748 C C . MET A 1 86 ? -6.475 -0.215 17.063 1.00 98.00 86 MET A C 1
ATOM 750 O O . MET A 1 86 ? -6.293 -0.035 18.266 1.00 98.00 86 MET A O 1
ATOM 754 N N . HIS A 1 87 ? -5.585 0.175 16.147 1.00 98.06 87 HIS A N 1
ATOM 755 C CA . HIS A 1 87 ? -4.325 0.832 16.500 1.00 98.06 87 HIS A CA 1
ATOM 756 C C . HIS A 1 87 ? -4.545 2.243 17.060 1.00 98.06 87 HIS A C 1
ATOM 758 O O . HIS A 1 87 ? -4.028 2.559 18.129 1.00 98.06 87 HIS A O 1
ATOM 764 N N . LYS A 1 88 ? -5.422 3.051 16.445 1.00 96.94 88 LYS A N 1
ATOM 765 C CA . LYS A 1 88 ? -5.807 4.381 16.963 1.00 96.94 88 LYS A CA 1
ATOM 766 C C . LYS A 1 88 ? -6.382 4.340 18.379 1.00 96.94 88 LYS A C 1
ATOM 768 O O . LYS A 1 88 ? -6.209 5.291 19.137 1.00 96.94 88 LYS A O 1
ATOM 773 N N . ARG A 1 89 ? -7.076 3.256 18.730 1.00 97.94 89 ARG A N 1
ATOM 774 C CA . ARG A 1 89 ? -7.636 3.021 20.070 1.00 97.94 89 ARG A CA 1
ATOM 775 C C . ARG A 1 89 ? -6.633 2.433 21.063 1.00 97.94 89 ARG A C 1
ATOM 777 O O . ARG A 1 89 ? -6.971 2.303 22.236 1.00 97.94 89 ARG A O 1
ATOM 784 N N . GLY A 1 90 ? -5.431 2.070 20.616 1.00 97.12 90 GLY A N 1
ATOM 785 C CA . GLY A 1 90 ? -4.429 1.392 21.437 1.00 97.12 90 GLY A CA 1
ATOM 786 C C . GLY A 1 90 ? -4.776 -0.065 21.760 1.00 97.12 90 GLY A C 1
ATOM 787 O O . GLY A 1 90 ? -4.236 -0.620 22.711 1.00 97.12 90 GLY A O 1
ATOM 788 N N . GLU A 1 91 ? -5.680 -0.694 21.000 1.00 98.12 91 GLU A N 1
ATOM 789 C CA . GLU A 1 91 ? -6.032 -2.114 21.165 1.00 98.12 91 GLU A CA 1
ATOM 790 C C . GLU A 1 91 ? -4.919 -3.045 20.656 1.00 98.12 91 GLU A C 1
ATOM 792 O O . GLU A 1 91 ? -4.827 -4.198 21.076 1.00 98.12 91 GLU A O 1
ATOM 797 N N . ILE A 1 92 ? -4.083 -2.551 19.738 1.00 97.88 92 ILE A N 1
ATOM 798 C CA . ILE A 1 92 ? -2.906 -3.239 19.201 1.00 97.88 92 ILE A CA 1
ATOM 799 C C . ILE A 1 92 ? -1.704 -2.292 19.199 1.00 97.88 92 ILE A C 1
ATOM 801 O O . ILE A 1 92 ? -1.868 -1.087 19.014 1.00 97.88 92 ILE A O 1
ATOM 805 N N . ASP A 1 93 ? -0.506 -2.845 19.385 1.00 97.69 93 ASP A N 1
ATOM 806 C CA . ASP A 1 93 ? 0.757 -2.104 19.309 1.00 97.69 93 ASP A CA 1
ATOM 807 C C . ASP A 1 93 ? 1.238 -1.897 17.860 1.00 97.69 93 ASP A C 1
ATOM 809 O O . ASP A 1 93 ? 0.680 -2.457 16.910 1.00 97.69 93 ASP A O 1
ATOM 813 N N . ASP A 1 94 ? 2.294 -1.095 17.692 1.00 96.88 94 ASP A N 1
ATOM 814 C CA . ASP A 1 94 ? 2.880 -0.773 16.385 1.00 96.88 94 ASP A CA 1
ATOM 815 C C . ASP A 1 94 ? 3.331 -2.026 15.623 1.00 96.88 94 ASP A C 1
ATOM 817 O O . ASP A 1 94 ? 3.114 -2.142 14.418 1.00 96.88 94 ASP A O 1
ATOM 821 N N . MET A 1 95 ? 3.917 -3.003 16.319 1.00 96.25 95 MET A N 1
ATOM 822 C CA . MET A 1 95 ? 4.411 -4.234 15.694 1.00 96.25 95 MET A CA 1
ATOM 823 C C . MET A 1 95 ? 3.263 -5.080 15.144 1.00 96.25 95 MET A C 1
ATOM 825 O O . MET A 1 95 ? 3.331 -5.586 14.022 1.00 96.25 95 MET A O 1
ATOM 829 N N . THR A 1 96 ? 2.185 -5.206 15.911 1.00 97.19 96 THR A N 1
ATOM 830 C CA . THR A 1 96 ? 0.972 -5.927 15.529 1.00 97.19 96 THR A CA 1
ATOM 831 C C . THR A 1 96 ? 0.241 -5.201 14.407 1.00 97.19 96 THR A C 1
ATOM 833 O O . THR A 1 96 ? -0.242 -5.845 13.472 1.00 97.19 96 THR A O 1
ATOM 836 N N . TYR A 1 97 ? 0.180 -3.870 14.471 1.00 96.94 97 TYR A N 1
ATOM 837 C CA . TYR A 1 97 ? -0.390 -3.020 13.431 1.00 96.94 97 TYR A CA 1
ATOM 838 C C . TYR A 1 97 ? 0.335 -3.210 12.096 1.00 96.94 97 TYR A C 1
ATOM 840 O O . TYR A 1 97 ? -0.295 -3.594 11.106 1.00 96.94 97 TYR A O 1
ATOM 848 N N . LEU A 1 98 ? 1.663 -3.054 12.087 1.00 95.88 98 LEU A N 1
ATOM 849 C CA . LEU A 1 98 ? 2.489 -3.266 10.900 1.00 95.88 98 LEU A CA 1
ATOM 850 C C . LEU A 1 98 ? 2.355 -4.701 10.388 1.00 95.88 98 LEU A C 1
ATOM 852 O O . LEU A 1 98 ? 2.028 -4.905 9.223 1.00 95.88 98 LEU A O 1
ATOM 856 N N . SER A 1 99 ? 2.529 -5.705 11.251 1.00 96.31 99 SER A N 1
ATOM 857 C CA . SER A 1 99 ? 2.450 -7.117 10.855 1.00 96.31 99 SER A CA 1
ATOM 858 C C . SER A 1 99 ? 1.130 -7.452 10.154 1.00 96.31 99 SER A C 1
ATOM 860 O O . SER A 1 99 ? 1.134 -8.093 9.099 1.00 96.31 99 SER A O 1
ATOM 862 N N . LYS A 1 100 ? -0.003 -6.970 10.683 1.00 97.31 100 LYS A N 1
ATOM 863 C CA . LYS A 1 100 ? -1.322 -7.178 10.072 1.00 97.31 100 LYS A CA 1
ATOM 864 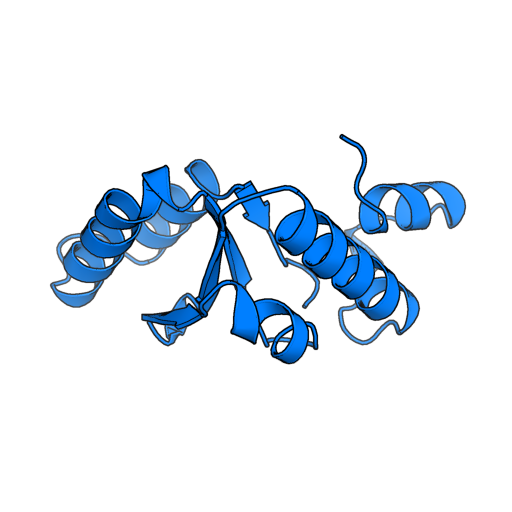C C . LYS A 1 100 ? -1.435 -6.506 8.708 1.00 97.31 100 LYS A C 1
ATOM 866 O O . LYS A 1 100 ? -1.884 -7.152 7.765 1.00 97.31 100 LYS A O 1
ATOM 871 N N . LEU A 1 101 ? -1.002 -5.250 8.588 1.00 97.00 101 LEU A N 1
ATOM 872 C CA . LEU A 1 101 ? -1.042 -4.523 7.319 1.00 97.00 101 LEU A CA 1
ATOM 873 C C . LEU A 1 101 ? -0.151 -5.172 6.254 1.00 97.00 101 LEU A C 1
ATOM 875 O O . LEU A 1 101 ? -0.609 -5.395 5.139 1.00 97.00 101 LEU A O 1
ATOM 879 N N . TYR A 1 102 ? 1.085 -5.537 6.594 1.00 94.94 102 TYR A N 1
ATOM 880 C CA . TYR A 1 102 ? 1.997 -6.206 5.661 1.00 94.94 102 TYR A CA 1
ATOM 881 C C . TYR A 1 102 ? 1.503 -7.596 5.242 1.00 94.94 102 TYR A C 1
ATOM 883 O O . TYR A 1 102 ? 1.763 -8.021 4.123 1.00 94.94 102 TYR A O 1
ATOM 891 N N . THR A 1 103 ? 0.762 -8.298 6.103 1.00 95.56 103 THR A N 1
ATOM 892 C CA . THR A 1 103 ? 0.206 -9.623 5.777 1.00 95.56 103 THR A CA 1
ATOM 893 C C . THR A 1 103 ? -0.879 -9.552 4.700 1.00 95.56 103 THR A C 1
ATOM 895 O O . THR A 1 103 ? -1.002 -10.469 3.890 1.00 95.56 103 THR A O 1
ATOM 898 N N . ILE A 1 104 ? -1.679 -8.483 4.691 1.00 96.19 104 ILE A N 1
ATOM 899 C CA . ILE A 1 104 ? -2.803 -8.325 3.753 1.00 96.19 104 ILE A CA 1
ATOM 900 C C . ILE A 1 104 ? -2.486 -7.378 2.590 1.00 96.19 104 ILE A C 1
ATOM 902 O O . ILE A 1 104 ? -3.339 -7.170 1.722 1.00 96.19 104 ILE A O 1
ATOM 906 N N . SER A 1 105 ? -1.289 -6.785 2.567 1.00 95.69 105 SER A N 1
ATOM 907 C CA . SER A 1 105 ? -0.880 -5.888 1.493 1.00 95.69 105 SER A CA 1
ATOM 908 C C . SER A 1 105 ? -0.741 -6.651 0.177 1.00 95.69 105 SER A C 1
ATOM 910 O O . SER A 1 105 ? -0.320 -7.805 0.111 1.00 95.69 105 SER A O 1
ATOM 912 N N . PHE A 1 106 ? -1.157 -5.998 -0.901 1.00 94.25 106 PHE A N 1
ATOM 913 C CA . PHE A 1 106 ? -0.999 -6.510 -2.256 1.00 94.25 106 PHE A CA 1
ATOM 914 C C . PHE A 1 106 ? 0.378 -6.154 -2.824 1.00 94.25 106 PHE A C 1
ATOM 916 O O . PHE A 1 106 ? 0.969 -6.925 -3.580 1.00 94.25 106 PHE A O 1
ATOM 923 N N . TYR A 1 107 ? 0.875 -4.972 -2.460 1.00 91.25 107 TYR A N 1
ATOM 924 C CA . TYR A 1 107 ? 2.179 -4.476 -2.862 1.00 91.25 107 TYR A CA 1
ATOM 925 C C . TYR A 1 107 ? 2.761 -3.588 -1.761 1.00 91.25 107 TYR A C 1
ATOM 927 O O . TYR A 1 107 ? 2.042 -2.777 -1.172 1.00 91.25 107 TYR A O 1
ATOM 935 N N . SER A 1 108 ? 4.053 -3.765 -1.492 1.00 88.94 108 SER A N 1
ATOM 936 C CA . SER A 1 108 ? 4.807 -2.989 -0.512 1.00 88.94 108 SER A CA 1
ATOM 937 C C . SER A 1 108 ? 5.718 -2.011 -1.232 1.00 88.94 108 SER A C 1
ATOM 939 O O . SER A 1 108 ? 6.590 -2.417 -1.998 1.00 88.94 108 SER A O 1
ATOM 941 N N . CYS A 1 109 ? 5.534 -0.725 -0.966 1.00 84.56 109 CYS A N 1
ATOM 942 C CA . CYS A 1 109 ? 6.317 0.353 -1.550 1.00 84.56 109 CYS A CA 1
ATOM 943 C C . CYS A 1 109 ? 7.542 0.650 -0.672 1.00 84.56 109 CYS A C 1
ATOM 945 O O . CYS A 1 109 ? 7.788 1.787 -0.307 1.00 84.56 109 CYS A O 1
ATOM 947 N N . THR A 1 110 ? 8.304 -0.388 -0.313 1.00 66.88 110 THR A N 1
ATOM 948 C CA . THR A 1 110 ? 9.422 -0.323 0.653 1.00 66.88 110 THR A CA 1
ATOM 949 C C . THR A 1 110 ? 10.540 0.649 0.262 1.00 66.88 110 THR A C 1
ATOM 951 O O . THR A 1 110 ? 11.346 1.010 1.108 1.00 66.88 110 THR A O 1
ATOM 954 N N . TRP A 1 111 ? 10.590 1.059 -1.003 1.00 59.00 111 TRP A N 1
ATOM 955 C CA . TRP A 1 111 ? 11.650 1.891 -1.583 1.00 59.00 111 TRP A CA 1
ATOM 956 C C . TRP A 1 111 ? 11.143 3.245 -2.073 1.00 59.00 111 TRP A C 1
ATOM 958 O O . TRP A 1 111 ? 11.743 3.860 -2.955 1.00 59.00 111 TRP A O 1
ATOM 968 N N . VAL A 1 112 ? 9.961 3.614 -1.585 1.00 52.66 112 VAL A N 1
ATOM 969 C CA . VAL A 1 112 ? 9.297 4.876 -1.848 1.00 52.66 112 VAL A CA 1
ATOM 970 C C . VAL A 1 112 ? 9.381 5.661 -0.563 1.00 52.66 112 VAL A C 1
ATOM 972 O O . VAL A 1 112 ? 8.518 5.476 0.316 1.00 52.66 112 VAL A O 1
#

Secondary structure (DSSP, 8-state):
---HHHHHHHHHT--GGG--TT-HHHHHHHHHHHHHHHHHS-EEEEETTTTEEE-TTTGGGS-STTS-SEEEEGGGHHHHHHHHHHHHTTSS-HHHHHHHHHHH-SEE-TT-

Foldseek 3Di:
DQAQLNVVCVVVVHDPVRDALPPPSLLVRQLVRLVVCLVPAQKWFALQVVRDIGGSVCSNVLSHPSSGFFMAGPVCVVVLVVLSVCVVVVVDDPVRSVVSRVVRTPDGSNSD